Protein AF-A0A821IN75-F1 (afdb_monomer_lite)

pLDDT: mean 73.08, std 19.46, range [35.34, 95.31]

Radius of gyration: 62.66 Å; chains: 1; bounding box: 156×80×165 Å

Foldseek 3Di:
DDPVVVVVLCVVLPPVPPSDHDPVSVCVVVVPPPDDPPPVPPPPPPPDDDDDDDDDPPPPDDPPPDPDDDDDDPDPPPDADADPVRHGDDPDDDDDDDPDDPDDDDDDDDDDDDDDDDDDDDDDDDDDDDPDDDDDDDDDDDDDDDDDDDDDDDDDDDDDDDDDDDDDDDDDDDDDDDD

Sequence (179 aa):
MSFGAARATFNQYDVNRDGYIDRGEFNQWSGGATGAIDYQSSAYNSSGYGVDAGLIDSGLSSYESSAGYGAGGSYAAQTYPTDAQGLYLDPNPLIIRRQIALGAQPYKQNVTVRYLQPPPVPPPGPLIIKEVRPPQPPAPPPLIIRQQAPPLPTPSPLVLRQRPPNPPPAITAQNFIRR

Structure (mmCIF, N/CA/C/O backbone):
data_AF-A0A821IN75-F1
#
_entry.id   AF-A0A821IN75-F1
#
loop_
_atom_site.group_PDB
_atom_site.id
_atom_site.type_symbol
_atom_site.label_atom_id
_atom_site.label_alt_id
_atom_site.label_comp_id
_atom_site.label_asym_id
_atom_site.label_entity_id
_atom_site.label_seq_id
_atom_site.pdbx_PDB_ins_code
_atom_site.Cartn_x
_atom_site.Cartn_y
_atom_site.Cartn_z
_atom_site.occupancy
_atom_site.B_iso_or_equiv
_atom_site.auth_seq_id
_atom_site.auth_comp_id
_atom_site.auth_asym_id
_atom_site.auth_atom_id
_atom_site.pdbx_PDB_model_num
ATOM 1 N N . MET A 1 1 ? 20.604 20.477 -19.275 1.00 53.88 1 MET A N 1
ATOM 2 C CA . MET A 1 1 ? 19.263 20.047 -19.726 1.00 53.88 1 MET A CA 1
ATOM 3 C C . MET A 1 1 ? 18.241 20.810 -18.901 1.00 53.88 1 MET A C 1
ATOM 5 O O . MET A 1 1 ? 18.296 20.730 -17.682 1.00 53.88 1 MET A O 1
ATOM 9 N N . SER A 1 2 ? 17.412 21.646 -19.529 1.00 54.09 2 SER A N 1
ATOM 10 C CA . SER A 1 2 ? 16.399 22.437 -18.816 1.00 54.09 2 SER A CA 1
ATOM 11 C C . SER A 1 2 ? 15.238 21.531 -18.406 1.00 54.09 2 SER A C 1
ATOM 13 O O . SER A 1 2 ? 14.674 20.844 -19.257 1.00 54.09 2 SER A O 1
ATOM 15 N N . PHE A 1 3 ? 14.852 21.551 -17.128 1.00 64.44 3 PHE A N 1
ATOM 16 C CA . PHE A 1 3 ? 13.692 20.812 -16.609 1.00 64.44 3 PHE A CA 1
ATOM 17 C C . PHE A 1 3 ? 12.377 21.165 -17.331 1.00 64.44 3 PHE A C 1
ATOM 19 O O . PHE A 1 3 ? 11.440 20.370 -17.333 1.00 64.44 3 PHE A O 1
ATOM 26 N N . GLY A 1 4 ? 12.315 22.322 -18.000 1.00 72.88 4 GLY A N 1
ATOM 27 C CA . GLY A 1 4 ? 11.168 22.711 -18.820 1.00 72.88 4 GLY A CA 1
ATOM 28 C C . GLY A 1 4 ? 10.962 21.823 -20.051 1.00 72.88 4 GLY A C 1
ATOM 29 O O . GLY A 1 4 ? 9.822 21.550 -20.409 1.00 72.88 4 GLY A O 1
ATOM 30 N N . ALA A 1 5 ? 12.041 21.315 -20.660 1.00 73.12 5 ALA A N 1
ATOM 31 C CA . ALA A 1 5 ? 11.954 20.489 -21.867 1.00 73.12 5 ALA A CA 1
ATOM 32 C C . ALA A 1 5 ? 11.357 19.105 -21.573 1.00 73.12 5 ALA A C 1
ATOM 34 O O . ALA A 1 5 ? 10.490 18.635 -22.306 1.00 73.12 5 ALA A O 1
ATOM 35 N N . ALA A 1 6 ? 11.762 18.484 -20.461 1.00 73.88 6 ALA A N 1
ATOM 36 C CA . ALA A 1 6 ? 11.211 17.201 -20.030 1.00 73.88 6 ALA A CA 1
ATOM 37 C C . ALA A 1 6 ? 9.720 17.320 -19.684 1.00 73.88 6 ALA A C 1
ATOM 39 O O . ALA A 1 6 ? 8.926 16.482 -20.094 1.00 73.88 6 ALA A O 1
ATOM 40 N N . ARG A 1 7 ? 9.324 18.403 -19.003 1.00 82.31 7 ARG A N 1
ATOM 41 C CA . ARG A 1 7 ? 7.922 18.652 -18.645 1.00 82.31 7 ARG A CA 1
ATOM 42 C C . ARG A 1 7 ? 7.042 18.940 -19.863 1.00 82.31 7 ARG A C 1
ATOM 44 O O . ARG A 1 7 ? 5.918 18.461 -19.921 1.00 82.31 7 ARG A O 1
ATOM 51 N N . ALA A 1 8 ? 7.549 19.700 -20.833 1.00 81.69 8 ALA A N 1
ATOM 52 C CA . ALA A 1 8 ? 6.835 19.960 -22.082 1.00 81.69 8 ALA A CA 1
ATOM 53 C C . ALA A 1 8 ? 6.645 18.677 -22.903 1.00 81.69 8 ALA A C 1
ATOM 55 O O . ALA A 1 8 ? 5.557 18.440 -23.412 1.00 81.69 8 ALA A O 1
ATOM 56 N N . THR A 1 9 ? 7.682 17.836 -22.963 1.00 81.44 9 THR A N 1
ATOM 57 C CA . THR A 1 9 ? 7.626 16.538 -23.649 1.00 81.44 9 THR A CA 1
ATOM 58 C C . THR A 1 9 ? 6.641 15.606 -22.947 1.00 81.44 9 THR A C 1
ATOM 60 O O . THR A 1 9 ? 5.788 15.027 -23.596 1.00 81.44 9 THR A O 1
ATOM 63 N N . PHE A 1 10 ? 6.688 15.515 -21.617 1.00 86.50 10 PHE A N 1
ATOM 64 C CA . PHE A 1 10 ? 5.755 14.697 -20.843 1.00 86.50 10 PHE A CA 1
ATOM 65 C C . PHE A 1 10 ? 4.294 15.095 -21.098 1.00 86.50 10 PHE A C 1
ATOM 67 O O . PHE A 1 10 ? 3.493 14.264 -21.500 1.00 86.50 10 PHE A O 1
ATOM 74 N N . ASN A 1 11 ? 3.974 16.389 -20.990 1.00 87.75 11 ASN A N 1
ATOM 75 C CA . ASN A 1 11 ? 2.621 16.906 -21.225 1.00 87.75 11 ASN A CA 1
ATOM 76 C C . ASN A 1 11 ? 2.118 16.722 -22.669 1.00 87.75 11 ASN A C 1
ATOM 78 O O . ASN A 1 11 ? 0.929 16.893 -22.922 1.00 87.75 11 ASN A O 1
ATOM 82 N N . GLN A 1 12 ? 3.018 16.481 -23.625 1.00 87.12 12 GLN A N 1
ATOM 83 C CA . GLN A 1 12 ? 2.657 16.211 -25.014 1.00 87.12 12 GLN A CA 1
ATOM 84 C C . GLN A 1 12 ? 2.154 14.774 -25.201 1.00 87.12 12 GLN A C 1
ATOM 86 O O . GLN A 1 12 ? 1.315 14.550 -26.069 1.00 87.12 12 GLN A O 1
ATOM 91 N N . TYR A 1 13 ? 2.671 13.827 -24.411 1.00 88.19 13 TYR A N 1
ATOM 92 C CA . TYR A 1 13 ? 2.373 12.397 -24.541 1.00 88.19 13 TYR A CA 1
ATOM 93 C C . TYR A 1 13 ? 1.459 11.854 -23.435 1.00 88.19 13 TYR A C 1
ATOM 95 O O . TYR A 1 13 ? 0.832 10.829 -23.658 1.00 88.19 13 TYR A O 1
ATOM 103 N N . ASP A 1 14 ? 1.344 12.543 -22.297 1.00 91.44 14 ASP A N 1
ATOM 104 C CA . ASP A 1 14 ? 0.319 12.307 -21.271 1.00 91.44 14 ASP A CA 1
ATOM 105 C C . ASP A 1 14 ? -1.010 12.915 -21.756 1.00 91.44 14 ASP A C 1
ATOM 107 O O . ASP A 1 14 ? -1.349 14.078 -21.487 1.00 91.44 14 ASP A O 1
ATOM 111 N N . VAL A 1 15 ? -1.718 12.154 -22.592 1.00 88.94 15 VAL A N 1
ATOM 112 C CA . VAL A 1 15 ? -2.931 12.607 -23.286 1.00 88.94 15 VAL A CA 1
ATOM 113 C C . VAL A 1 15 ? -4.077 12.748 -22.291 1.00 88.94 15 VAL A C 1
ATOM 115 O O . VAL A 1 15 ? -4.904 13.659 -22.418 1.00 88.94 15 VAL A O 1
ATOM 118 N N . ASN A 1 16 ? -4.127 11.858 -21.301 1.00 91.44 16 ASN A N 1
ATOM 119 C CA . ASN A 1 16 ? -5.193 11.819 -20.305 1.00 91.44 16 ASN A CA 1
ATOM 120 C C . ASN A 1 16 ? -4.929 12.747 -19.091 1.00 91.44 16 ASN A C 1
ATOM 122 O O . ASN A 1 16 ? -5.862 13.035 -18.334 1.00 91.44 16 ASN A O 1
ATOM 126 N N . ARG A 1 17 ? -3.711 13.294 -18.969 1.00 90.94 17 ARG A N 1
ATOM 127 C CA . ARG A 1 17 ? -3.233 14.194 -17.904 1.00 90.94 17 ARG A CA 1
ATOM 128 C C . ARG A 1 17 ? -3.307 13.589 -16.511 1.00 90.94 17 ARG A C 1
ATOM 130 O O . ARG A 1 17 ? -3.584 14.305 -15.539 1.00 90.94 17 ARG A O 1
ATOM 137 N N . ASP A 1 18 ? -3.079 12.290 -16.405 1.00 93.38 18 ASP A N 1
ATOM 138 C CA . ASP A 1 18 ? -3.092 11.583 -15.127 1.00 93.38 18 ASP A CA 1
ATOM 139 C C . ASP A 1 18 ? -1.744 11.657 -14.387 1.00 93.38 18 ASP A C 1
ATOM 141 O O . ASP A 1 18 ? -1.656 11.280 -13.212 1.00 93.38 18 ASP A O 1
ATOM 145 N N . GLY A 1 19 ? -0.716 12.228 -15.026 1.00 91.50 19 GLY A N 1
ATOM 146 C CA . GLY A 1 19 ? 0.620 12.359 -14.457 1.00 91.50 19 GLY A CA 1
ATOM 147 C C . GLY A 1 19 ? 1.479 11.104 -14.613 1.00 91.50 19 GLY A C 1
ATOM 148 O O . GLY A 1 19 ? 2.567 11.047 -14.029 1.00 91.50 19 GLY A O 1
ATOM 149 N N . TYR A 1 20 ? 1.035 10.134 -15.410 1.00 91.00 20 TYR A N 1
ATOM 150 C CA . TYR A 1 20 ? 1.762 8.937 -15.817 1.00 91.00 20 TYR A CA 1
ATOM 151 C C . TYR A 1 20 ? 1.771 8.822 -17.352 1.00 91.00 20 TYR A C 1
ATOM 153 O O . TYR A 1 20 ? 1.129 9.586 -18.053 1.00 91.00 20 TYR A O 1
ATOM 161 N N . ILE A 1 21 ? 2.599 7.918 -17.881 1.00 88.25 21 ILE A N 1
ATOM 162 C CA . ILE A 1 21 ? 2.593 7.551 -19.303 1.00 88.25 21 ILE A CA 1
ATOM 163 C C . ILE A 1 21 ? 2.249 6.071 -19.356 1.00 88.25 21 ILE A C 1
ATOM 165 O O . ILE A 1 21 ? 3.022 5.238 -18.862 1.00 88.25 21 ILE A O 1
ATOM 169 N N . ASP A 1 22 ? 1.092 5.740 -19.915 1.00 87.06 22 ASP A N 1
ATOM 170 C CA . ASP A 1 22 ? 0.664 4.354 -20.061 1.00 87.06 22 ASP A CA 1
ATOM 171 C C . ASP A 1 22 ? 1.315 3.659 -21.276 1.00 87.06 22 ASP A C 1
ATOM 173 O O . ASP A 1 22 ? 2.127 4.224 -22.009 1.00 87.06 22 ASP A O 1
ATOM 177 N N . ARG A 1 23 ? 1.004 2.374 -21.493 1.00 82.00 23 ARG A N 1
ATOM 178 C CA . ARG A 1 23 ? 1.586 1.597 -22.603 1.00 82.00 23 ARG A CA 1
ATOM 179 C C . ARG A 1 23 ? 1.175 2.136 -23.979 1.00 82.00 23 ARG A C 1
ATOM 181 O O . ARG A 1 23 ? 1.966 2.057 -24.916 1.00 82.00 23 ARG A O 1
ATOM 188 N N . GLY A 1 24 ? -0.053 2.625 -24.118 1.00 81.69 24 GLY A N 1
ATOM 189 C CA . GLY A 1 24 ? -0.549 3.203 -25.365 1.00 81.69 24 GLY A CA 1
ATOM 190 C C . GLY A 1 24 ? 0.141 4.529 -25.670 1.00 81.69 24 GLY A C 1
ATOM 191 O O . GLY A 1 24 ? 0.613 4.735 -26.788 1.00 81.69 24 GLY A O 1
ATOM 192 N N . GLU A 1 25 ? 0.283 5.376 -24.657 1.00 87.62 25 GLU A N 1
ATOM 193 C CA . GLU A 1 25 ? 0.997 6.652 -24.730 1.00 87.62 25 GLU A CA 1
ATOM 194 C C . GLU A 1 25 ? 2.501 6.451 -24.979 1.00 87.62 25 GLU A C 1
ATOM 196 O O . GLU A 1 25 ? 3.097 7.125 -25.821 1.00 87.62 25 GLU A O 1
ATOM 201 N N . PHE A 1 26 ? 3.118 5.446 -24.349 1.00 84.00 26 PHE A N 1
ATOM 202 C CA . PHE A 1 26 ? 4.516 5.074 -24.592 1.00 84.00 26 PHE A CA 1
ATOM 203 C C . PHE A 1 26 ? 4.759 4.611 -26.035 1.00 84.00 26 PHE A C 1
ATOM 205 O O . PHE A 1 26 ? 5.790 4.933 -26.628 1.00 84.00 26 PHE A O 1
ATOM 212 N N . ASN A 1 27 ? 3.818 3.876 -26.631 1.00 79.31 27 ASN A N 1
ATOM 213 C CA . ASN A 1 27 ? 3.914 3.463 -28.034 1.00 79.31 27 ASN A CA 1
ATOM 214 C C . ASN A 1 27 ? 3.835 4.666 -28.988 1.00 79.31 27 ASN A C 1
ATOM 216 O O . ASN A 1 27 ? 4.522 4.687 -30.006 1.00 79.31 27 ASN A O 1
ATOM 220 N N . GLN A 1 28 ? 3.051 5.692 -28.646 1.00 78.69 28 GLN A N 1
ATOM 221 C CA . GLN A 1 28 ? 3.021 6.949 -29.404 1.00 78.69 28 GLN A CA 1
ATOM 222 C C . GLN A 1 28 ? 4.324 7.742 -29.246 1.00 78.69 28 GLN A C 1
ATOM 224 O O . GLN A 1 28 ? 4.840 8.280 -30.225 1.00 78.69 28 GLN A O 1
ATOM 229 N N . TRP A 1 29 ? 4.894 7.767 -28.038 1.00 76.81 29 TRP A N 1
ATOM 230 C CA . TRP A 1 29 ? 6.184 8.404 -27.774 1.00 76.81 29 TRP A CA 1
ATOM 231 C C . TRP A 1 29 ? 7.340 7.721 -28.521 1.00 76.81 29 TRP A C 1
ATOM 233 O O . TRP A 1 29 ? 8.153 8.387 -29.162 1.00 76.81 29 TRP A O 1
ATOM 243 N N . SER A 1 30 ? 7.391 6.388 -28.488 1.00 70.44 30 SER A N 1
ATOM 244 C CA . SER A 1 30 ? 8.431 5.589 -29.152 1.00 70.44 30 SER A CA 1
ATOM 245 C C . SER A 1 30 ? 8.258 5.511 -30.673 1.00 70.44 30 SER A C 1
ATOM 247 O O . SER A 1 30 ? 9.254 5.481 -31.391 1.00 70.44 30 SER A O 1
ATOM 249 N N . GLY A 1 31 ? 7.024 5.567 -31.184 1.00 62.03 31 GLY A N 1
ATOM 250 C CA . GLY A 1 31 ? 6.735 5.601 -32.622 1.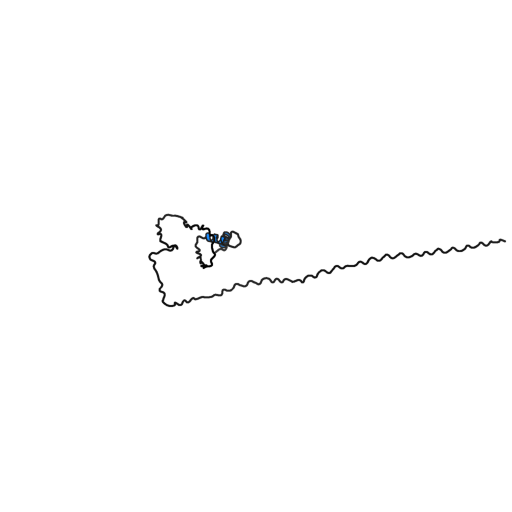00 62.03 31 GLY A CA 1
ATOM 251 C C . GLY A 1 31 ? 7.097 6.922 -33.317 1.00 62.03 31 GLY A C 1
ATOM 252 O O . GLY A 1 31 ? 7.280 6.940 -34.531 1.00 62.03 31 GLY A O 1
ATOM 253 N N . GLY A 1 32 ? 7.238 8.021 -32.564 1.00 51.81 32 GLY A N 1
ATOM 254 C CA . GLY A 1 32 ? 7.687 9.325 -33.074 1.00 51.81 32 GLY A CA 1
ATOM 255 C C . GLY A 1 32 ? 9.210 9.503 -33.124 1.00 51.81 32 GLY A C 1
ATOM 256 O O . GLY A 1 32 ? 9.701 10.469 -33.708 1.00 51.81 32 GLY A O 1
ATOM 257 N N . ALA A 1 33 ? 9.973 8.580 -32.533 1.00 49.72 33 ALA A N 1
ATOM 258 C CA . ALA A 1 33 ? 11.427 8.598 -32.546 1.00 49.72 33 ALA A CA 1
ATOM 259 C C . ALA A 1 33 ? 11.953 7.714 -33.687 1.00 49.72 33 ALA A C 1
ATOM 261 O O . ALA A 1 33 ? 12.356 6.571 -33.481 1.00 49.72 33 ALA A O 1
ATOM 262 N N . THR A 1 34 ? 12.012 8.255 -34.908 1.00 47.97 34 THR A N 1
ATOM 263 C CA . THR A 1 34 ? 12.853 7.722 -36.000 1.00 47.97 34 THR A CA 1
ATOM 264 C C . THR A 1 34 ? 14.333 7.932 -35.664 1.00 47.97 34 THR A C 1
ATOM 266 O O . THR A 1 34 ? 15.043 8.722 -36.284 1.00 47.97 34 THR A O 1
ATOM 269 N N . GLY A 1 35 ? 14.776 7.270 -34.606 1.00 43.75 35 GLY A N 1
ATOM 270 C CA . GLY A 1 35 ? 16.088 7.387 -34.001 1.00 43.75 35 GLY A CA 1
ATOM 271 C C . GLY A 1 35 ? 16.303 6.185 -33.102 1.00 43.75 35 GLY A C 1
ATOM 272 O O . GLY A 1 35 ? 16.253 6.318 -31.887 1.00 43.75 35 GLY A O 1
ATOM 273 N N . ALA A 1 36 ? 16.454 5.024 -33.744 1.00 48.00 36 ALA A N 1
ATOM 274 C CA . ALA A 1 36 ? 17.105 3.817 -33.249 1.00 48.00 36 ALA A CA 1
ATOM 275 C C . ALA A 1 36 ? 17.238 3.722 -31.718 1.00 48.00 36 ALA A C 1
ATOM 277 O O . ALA A 1 36 ? 18.271 4.064 -31.144 1.00 48.00 36 ALA A O 1
ATOM 278 N N . ILE A 1 37 ? 16.216 3.177 -31.064 1.00 43.09 37 ILE A N 1
ATOM 279 C CA . ILE A 1 37 ? 16.459 2.384 -29.864 1.00 43.09 37 ILE A CA 1
ATOM 280 C C . ILE A 1 37 ? 16.107 0.955 -30.248 1.00 43.09 37 ILE A C 1
ATOM 282 O O . ILE A 1 37 ? 14.959 0.528 -30.139 1.00 43.09 37 ILE A O 1
ATOM 286 N N . ASP A 1 38 ? 17.124 0.244 -30.741 1.00 43.78 38 ASP A N 1
ATOM 287 C CA . ASP A 1 38 ? 17.177 -1.214 -30.749 1.00 43.78 38 ASP A CA 1
ATOM 288 C C . ASP A 1 38 ? 17.025 -1.689 -29.299 1.00 43.78 38 ASP A C 1
ATOM 290 O O . ASP A 1 38 ? 17.995 -1.976 -28.593 1.00 43.78 38 ASP A O 1
ATOM 294 N N . TYR A 1 39 ? 15.787 -1.771 -28.817 1.00 41.81 39 TYR A N 1
ATOM 295 C CA . TYR A 1 39 ? 15.482 -2.715 -27.763 1.00 41.81 39 TYR A CA 1
ATOM 296 C C . TYR A 1 39 ? 15.675 -4.086 -28.394 1.00 41.81 39 TYR A C 1
ATOM 298 O O . TYR A 1 39 ? 14.768 -4.621 -29.026 1.00 41.81 39 TYR A O 1
ATOM 306 N N . GLN A 1 40 ? 16.883 -4.640 -28.239 1.00 39.69 40 GLN A N 1
ATOM 307 C CA . GLN A 1 40 ? 17.105 -6.074 -28.329 1.00 39.69 40 GLN A CA 1
ATOM 308 C C . GLN A 1 40 ? 15.995 -6.737 -27.517 1.00 39.69 40 GLN A C 1
ATOM 310 O O . GLN A 1 40 ? 16.024 -6.752 -26.284 1.00 39.69 40 GLN A O 1
ATOM 315 N N . SER A 1 41 ? 14.989 -7.255 -28.214 1.00 44.09 41 SER A N 1
ATOM 316 C CA . SER A 1 41 ? 14.010 -8.144 -27.633 1.00 44.09 41 SER A CA 1
ATOM 317 C C . SER A 1 41 ? 14.797 -9.356 -27.152 1.00 44.09 41 SER A C 1
ATOM 319 O O . SER A 1 41 ? 15.134 -10.244 -27.935 1.00 44.09 41 SER A O 1
ATOM 321 N N . SER A 1 42 ? 15.135 -9.387 -25.864 1.00 42.81 42 SER A N 1
ATOM 322 C CA . SER A 1 42 ? 15.428 -10.643 -25.189 1.00 42.81 42 SER A CA 1
ATOM 323 C C . SER A 1 42 ? 14.128 -11.428 -25.216 1.00 42.81 42 SER A C 1
ATOM 325 O O . SER A 1 42 ? 13.286 -11.299 -24.328 1.00 42.81 42 SER A O 1
ATOM 327 N N . ALA A 1 43 ? 13.938 -12.177 -26.301 1.00 43.59 43 ALA A N 1
ATOM 328 C CA . ALA A 1 43 ? 12.941 -13.215 -26.401 1.00 43.59 43 ALA A CA 1
ATOM 329 C C . ALA A 1 43 ? 13.229 -14.191 -25.260 1.00 43.59 43 ALA A C 1
ATOM 331 O O . ALA A 1 43 ? 14.104 -15.053 -25.354 1.00 43.59 43 ALA A O 1
ATOM 332 N N . TYR A 1 44 ? 12.526 -14.015 -24.142 1.00 35.34 44 TYR A N 1
ATOM 333 C CA . TYR A 1 44 ? 12.369 -15.086 -23.182 1.00 35.34 44 TYR A CA 1
ATOM 334 C C . TYR A 1 44 ? 11.684 -16.211 -23.945 1.00 35.34 44 TYR A C 1
ATOM 336 O O . TYR A 1 44 ? 10.502 -16.139 -24.274 1.00 35.34 44 TYR A O 1
ATOM 344 N N . ASN A 1 45 ? 12.484 -17.220 -24.277 1.00 41.69 45 ASN A N 1
ATOM 345 C CA . ASN A 1 45 ? 12.041 -18.527 -24.709 1.00 41.69 45 ASN A CA 1
ATOM 346 C C . ASN A 1 45 ? 11.142 -19.089 -23.598 1.00 41.69 45 ASN A C 1
ATOM 348 O O . ASN A 1 45 ? 11.604 -19.743 -22.664 1.00 41.69 45 ASN A O 1
ATOM 352 N N . SER A 1 46 ? 9.853 -18.756 -23.669 1.00 41.91 46 SER A N 1
ATOM 353 C CA . SER A 1 46 ? 8.790 -19.418 -22.928 1.00 41.91 46 SER A CA 1
ATOM 354 C C . SER A 1 46 ? 8.608 -20.790 -23.566 1.00 41.91 46 SER A C 1
ATOM 356 O O . SER A 1 46 ? 7.743 -21.028 -24.404 1.00 41.91 46 SER A O 1
ATOM 358 N N . SER A 1 47 ? 9.524 -21.689 -23.218 1.00 42.75 47 SER A N 1
ATOM 359 C CA . SER A 1 47 ? 9.395 -23.103 -23.512 1.00 42.75 47 SER A CA 1
ATOM 360 C C . SER A 1 47 ? 8.198 -23.654 -22.740 1.00 42.75 47 SER A C 1
ATOM 362 O O . SER A 1 47 ? 8.247 -23.806 -21.524 1.00 42.75 47 SER A O 1
ATOM 364 N N . GLY A 1 48 ? 7.143 -23.965 -23.489 1.00 40.25 48 GLY A N 1
ATOM 365 C CA . GLY A 1 48 ? 6.313 -25.145 -23.278 1.00 40.25 48 GLY A CA 1
ATOM 366 C C . GLY A 1 48 ? 5.412 -25.150 -22.048 1.00 40.25 48 GLY A C 1
ATOM 367 O O . GLY A 1 48 ? 5.694 -25.848 -21.081 1.00 40.25 48 GLY A O 1
ATOM 368 N N . TYR A 1 49 ? 4.244 -24.520 -22.163 1.00 36.81 49 TYR A N 1
ATOM 369 C CA . TYR A 1 49 ? 3.013 -25.106 -21.632 1.00 36.81 49 TYR A CA 1
ATOM 370 C C . TYR A 1 49 ? 1.899 -24.869 -22.653 1.00 36.81 49 TYR A C 1
ATOM 372 O O . TYR A 1 49 ? 1.531 -23.731 -22.934 1.00 36.81 49 TYR A O 1
ATOM 380 N N . GLY A 1 50 ? 1.460 -25.954 -23.292 1.00 47.75 50 GLY A N 1
ATOM 381 C CA . GLY A 1 50 ? 0.482 -25.923 -24.371 1.00 47.75 50 GLY A CA 1
ATOM 382 C C . GLY A 1 50 ? -0.863 -25.388 -23.896 1.00 47.75 50 GLY A C 1
ATOM 383 O O . GLY A 1 50 ? -1.446 -25.913 -22.949 1.00 47.75 50 GLY A O 1
ATOM 384 N N . VAL A 1 51 ? -1.358 -24.371 -24.594 1.00 39.03 51 VAL A N 1
ATOM 385 C CA . VAL A 1 51 ? -2.789 -24.098 -24.682 1.00 39.03 51 VAL A CA 1
ATOM 386 C C . VAL A 1 51 ? -3.208 -24.322 -26.127 1.00 39.03 51 VAL A C 1
ATOM 388 O O . VAL A 1 51 ? -2.680 -23.720 -27.060 1.00 39.03 51 VAL A O 1
ATOM 391 N N . ASP A 1 52 ? -4.100 -25.292 -26.263 1.00 37.84 52 ASP A N 1
ATOM 392 C CA . ASP A 1 52 ? -4.756 -25.723 -27.483 1.00 37.84 52 ASP A CA 1
ATOM 393 C C . ASP A 1 52 ? -5.592 -24.593 -28.105 1.00 37.84 52 ASP A C 1
ATOM 395 O O . ASP A 1 52 ? -6.292 -23.861 -27.409 1.00 37.84 52 ASP A O 1
ATOM 399 N N . ALA A 1 53 ? -5.500 -24.521 -29.432 1.00 40.38 53 ALA A N 1
ATOM 400 C CA . ALA A 1 53 ? -6.510 -24.120 -30.409 1.00 40.38 53 ALA A CA 1
ATOM 401 C C . ALA A 1 53 ? -7.495 -22.971 -30.090 1.00 40.38 53 ALA A C 1
ATOM 403 O O . ALA A 1 53 ? -8.459 -23.131 -29.345 1.00 40.38 53 ALA A O 1
ATOM 404 N N . GLY A 1 54 ? -7.404 -21.891 -30.878 1.00 37.47 54 GLY A N 1
ATOM 405 C CA . GLY A 1 54 ? -8.598 -21.117 -31.230 1.00 37.47 54 GLY A CA 1
ATOM 406 C C . GLY A 1 54 ? -8.346 -19.701 -31.740 1.00 37.47 54 GLY A C 1
ATOM 407 O O . GLY A 1 54 ? -8.257 -18.783 -30.941 1.00 37.47 54 GLY A O 1
ATOM 408 N N . LEU A 1 55 ? -8.347 -19.539 -33.069 1.00 42.91 55 LEU A N 1
ATOM 409 C CA . LEU A 1 55 ? -8.578 -18.282 -33.803 1.00 42.91 55 LEU A CA 1
ATOM 410 C C . LEU A 1 55 ? -7.623 -17.105 -33.506 1.00 42.91 55 LEU A C 1
ATOM 412 O O . LEU A 1 55 ? -7.881 -16.267 -32.647 1.00 42.91 55 LEU A O 1
ATOM 416 N N . ILE A 1 56 ? -6.592 -16.948 -34.342 1.00 43.31 56 ILE A N 1
ATOM 417 C CA . ILE A 1 56 ? -6.025 -15.623 -34.623 1.00 43.31 56 ILE A CA 1
ATOM 418 C C . ILE A 1 56 ? -6.164 -15.398 -36.125 1.00 43.31 56 ILE A C 1
ATOM 420 O O . ILE A 1 56 ? -5.522 -16.063 -36.936 1.00 43.31 56 ILE A O 1
ATOM 424 N N . ASP A 1 57 ? -7.093 -14.505 -36.446 1.00 39.09 57 ASP A N 1
ATOM 425 C CA . ASP A 1 57 ? -7.360 -13.920 -37.750 1.00 39.09 57 ASP A CA 1
ATOM 426 C C . ASP A 1 57 ? -6.052 -13.435 -38.392 1.00 39.09 57 ASP A C 1
ATOM 428 O O . ASP A 1 57 ? -5.363 -12.542 -37.892 1.00 39.09 57 ASP A O 1
ATOM 432 N N . SER A 1 58 ? -5.671 -14.100 -39.480 1.00 44.25 58 SER A N 1
ATOM 433 C CA . SER A 1 58 ? -4.481 -13.821 -40.271 1.00 44.25 58 SER A CA 1
ATOM 434 C C . SER A 1 58 ? -4.708 -12.584 -41.139 1.00 44.25 58 SER A C 1
ATOM 436 O O . SER A 1 58 ? -4.867 -12.679 -42.354 1.00 44.25 58 SER A O 1
ATOM 438 N N . GLY A 1 59 ? -4.700 -11.419 -40.500 1.00 39.72 59 GLY A N 1
ATOM 439 C CA . GLY A 1 59 ? -4.549 -10.109 -41.129 1.00 39.72 59 GLY A CA 1
ATOM 440 C C . GLY A 1 59 ? -3.157 -9.533 -40.877 1.00 39.72 59 GLY A C 1
ATOM 441 O O . GLY A 1 59 ? -3.033 -8.356 -40.549 1.00 39.72 59 GLY A O 1
ATOM 442 N N . LEU A 1 60 ? -2.098 -10.353 -40.945 1.00 41.88 60 LEU A N 1
ATOM 443 C CA . LEU A 1 60 ? -0.728 -9.862 -40.797 1.00 41.88 60 LEU A CA 1
ATOM 444 C C . LEU A 1 60 ? -0.290 -9.219 -42.115 1.00 41.88 60 LEU A C 1
ATOM 446 O O . LEU A 1 60 ? 0.280 -9.863 -42.993 1.00 41.88 60 LEU A O 1
ATOM 450 N N . SER A 1 61 ? -0.630 -7.937 -42.231 1.00 40.12 61 SER A N 1
ATOM 451 C CA . SER A 1 61 ? -0.147 -7.013 -43.247 1.00 40.12 61 SER A CA 1
ATOM 452 C C . SER A 1 61 ? 1.372 -7.118 -43.346 1.00 40.12 61 SER A C 1
ATOM 454 O O . SER A 1 61 ? 2.106 -6.763 -42.424 1.00 40.12 61 SER A O 1
ATOM 456 N N . SER A 1 62 ? 1.818 -7.628 -44.487 1.00 40.50 62 SER A N 1
ATOM 457 C CA . SER A 1 62 ? 3.178 -7.536 -44.991 1.00 40.50 62 SER A CA 1
ATOM 458 C C . SER A 1 62 ? 3.720 -6.125 -44.772 1.00 40.50 62 SER A C 1
ATOM 460 O O . SER A 1 62 ? 3.119 -5.139 -45.199 1.00 40.50 62 SER A O 1
ATOM 462 N N . TYR A 1 63 ? 4.855 -6.039 -44.087 1.00 36.06 63 TYR A N 1
ATOM 463 C CA . TYR A 1 63 ? 5.649 -4.829 -43.986 1.00 36.06 63 TYR A CA 1
ATOM 464 C C . TYR A 1 63 ? 6.241 -4.537 -45.377 1.00 36.06 63 TYR A C 1
ATOM 466 O O . TYR A 1 63 ? 7.341 -4.950 -45.722 1.00 36.06 63 TYR A O 1
ATOM 474 N N . GLU A 1 64 ? 5.503 -3.836 -46.233 1.00 37.50 64 GLU A N 1
ATOM 475 C CA . GLU A 1 64 ? 6.135 -3.146 -47.354 1.00 37.50 64 GLU A CA 1
ATOM 476 C C . GLU A 1 64 ? 6.882 -1.936 -46.789 1.00 37.50 64 GLU A C 1
ATOM 478 O O . GLU A 1 64 ? 6.326 -0.853 -46.612 1.00 37.50 64 GLU A O 1
ATOM 483 N N . SER A 1 65 ? 8.166 -2.109 -46.468 1.00 45.75 65 SER A N 1
ATOM 484 C CA . SER A 1 65 ? 9.056 -0.964 -46.298 1.00 45.75 65 SER A CA 1
ATOM 485 C C . SER A 1 65 ? 9.537 -0.512 -47.676 1.00 45.75 65 SER A C 1
ATOM 487 O O . SER A 1 65 ? 10.608 -0.898 -48.141 1.00 45.75 65 SER A O 1
ATOM 489 N N . SER A 1 66 ? 8.756 0.332 -48.340 1.00 45.19 66 SER A N 1
ATOM 490 C CA . SER A 1 66 ? 9.267 1.157 -49.434 1.00 45.19 66 SER A CA 1
ATOM 491 C C . SER A 1 66 ? 8.903 2.615 -49.185 1.00 45.19 66 SER A C 1
ATOM 493 O O . SER A 1 66 ? 8.006 3.180 -49.807 1.00 45.19 66 SER A O 1
ATOM 495 N N . ALA A 1 67 ? 9.630 3.241 -48.257 1.00 43.06 67 ALA A N 1
ATOM 496 C CA . ALA A 1 67 ? 9.727 4.693 -48.190 1.00 43.06 67 ALA A CA 1
ATOM 497 C C . ALA A 1 67 ? 10.578 5.168 -49.378 1.00 43.06 67 ALA A C 1
ATOM 499 O O . ALA A 1 67 ? 11.795 5.323 -49.288 1.00 43.06 67 ALA A O 1
ATOM 500 N N . GLY A 1 68 ? 9.924 5.332 -50.526 1.00 45.81 68 GLY A N 1
ATOM 501 C CA . GLY A 1 68 ? 10.492 5.987 -51.691 1.00 45.81 68 GLY A CA 1
ATOM 502 C C . GLY A 1 68 ? 10.543 7.496 -51.478 1.00 45.81 68 GLY A C 1
ATOM 503 O O . GLY A 1 68 ? 9.525 8.171 -51.585 1.00 45.81 68 GLY A O 1
ATOM 504 N N . TYR A 1 69 ? 11.742 8.024 -51.246 1.00 38.19 69 TYR A N 1
ATOM 505 C CA . TYR A 1 69 ? 12.084 9.414 -51.542 1.00 38.19 69 TYR A CA 1
ATOM 506 C C . TYR A 1 69 ? 13.313 9.398 -52.450 1.00 38.19 69 TYR A C 1
ATOM 508 O O . TYR A 1 69 ? 14.389 8.950 -52.064 1.00 38.19 69 TYR A O 1
ATOM 516 N N . GLY A 1 70 ? 13.106 9.786 -53.709 1.00 45.03 70 GLY A N 1
ATOM 517 C CA . GLY A 1 70 ? 14.099 9.673 -54.770 1.00 45.03 70 GLY A CA 1
ATOM 518 C C . GLY A 1 70 ? 15.127 10.801 -54.800 1.00 45.03 70 GLY A C 1
ATOM 519 O O . GLY A 1 70 ? 14.881 11.886 -54.288 1.00 45.03 70 GLY A O 1
ATOM 520 N N . ALA A 1 71 ? 16.241 10.542 -55.488 1.00 39.25 71 ALA A N 1
ATOM 521 C CA . ALA A 1 71 ? 16.939 11.494 -56.355 1.00 39.25 71 ALA A CA 1
ATOM 522 C C . ALA A 1 71 ? 18.097 10.792 -57.092 1.00 39.25 71 ALA A C 1
ATOM 524 O O . ALA A 1 71 ? 19.023 10.289 -56.469 1.00 39.25 71 ALA A O 1
ATOM 525 N N . GLY A 1 72 ? 18.017 10.782 -58.426 1.00 46.19 72 GLY A N 1
ATOM 526 C CA . GLY A 1 72 ? 19.131 10.802 -59.385 1.00 46.19 72 GLY A CA 1
ATOM 527 C C . GLY A 1 72 ? 20.422 10.050 -59.049 1.00 46.19 72 GLY A C 1
ATOM 528 O O . GLY A 1 72 ? 21.387 10.648 -58.587 1.00 46.19 72 GLY A O 1
ATOM 529 N N . GLY A 1 73 ? 20.482 8.779 -59.440 1.00 44.94 73 GLY A N 1
ATOM 530 C CA . GLY A 1 73 ? 21.726 8.024 -59.531 1.00 44.94 73 GLY A CA 1
ATOM 531 C C . GLY A 1 73 ? 21.445 6.552 -59.785 1.00 44.94 73 GLY A C 1
ATOM 532 O O . GLY A 1 73 ? 21.109 5.815 -58.866 1.00 44.94 73 GLY A O 1
ATOM 533 N N . SER A 1 74 ? 21.541 6.112 -61.041 1.00 49.78 74 SER A N 1
ATOM 534 C CA . SER A 1 74 ? 21.448 4.695 -61.409 1.00 49.78 74 SER A CA 1
ATOM 535 C C . SER A 1 74 ? 22.725 3.965 -60.991 1.00 49.78 74 SER A C 1
ATOM 537 O O . SER A 1 74 ? 23.542 3.585 -61.824 1.00 49.78 74 SER A O 1
ATOM 539 N N . TYR A 1 75 ? 22.924 3.789 -59.688 1.00 51.06 75 TYR A N 1
ATOM 540 C CA . TYR A 1 75 ? 23.859 2.799 -59.174 1.00 51.06 75 TYR A CA 1
ATOM 541 C C . TYR A 1 75 ? 23.105 1.474 -59.220 1.00 51.06 75 TYR A C 1
ATOM 543 O O . TYR A 1 75 ? 22.076 1.325 -58.561 1.00 51.06 75 TYR A O 1
ATOM 551 N N . ALA A 1 76 ? 23.561 0.534 -60.046 1.00 61.06 76 ALA A N 1
ATOM 552 C CA . ALA A 1 76 ? 23.045 -0.824 -60.003 1.00 61.06 76 ALA A CA 1
ATOM 553 C C . ALA A 1 76 ? 23.269 -1.351 -58.581 1.00 61.06 76 ALA A C 1
ATOM 555 O O . ALA A 1 76 ? 24.407 -1.608 -58.185 1.00 61.06 76 ALA A O 1
ATOM 556 N N . ALA A 1 77 ? 22.197 -1.436 -57.793 1.00 62.19 77 ALA A N 1
ATOM 557 C CA . ALA A 1 77 ? 22.253 -2.028 -56.472 1.00 62.19 77 ALA A CA 1
ATOM 558 C C . ALA A 1 77 ? 22.692 -3.484 -56.658 1.00 62.19 77 ALA A C 1
ATOM 560 O O . ALA A 1 77 ? 21.986 -4.283 -57.269 1.00 62.19 77 ALA A O 1
ATOM 561 N N . GLN A 1 78 ? 23.900 -3.806 -56.200 1.00 70.25 78 GLN A N 1
ATOM 562 C CA . GLN A 1 78 ? 24.373 -5.181 -56.128 1.00 70.25 78 GLN A CA 1
ATOM 563 C C . GLN A 1 78 ? 23.514 -5.884 -55.074 1.00 70.25 78 GLN A C 1
ATOM 565 O O . GLN A 1 78 ? 23.712 -5.708 -53.873 1.00 70.25 78 GLN A O 1
ATOM 570 N N . THR A 1 79 ? 22.493 -6.611 -55.524 1.00 75.69 79 THR A N 1
ATOM 571 C CA . THR A 1 79 ? 21.678 -7.459 -54.657 1.00 75.69 79 THR A CA 1
ATOM 572 C C . THR A 1 79 ? 22.444 -8.747 -54.413 1.00 75.69 79 THR A C 1
ATOM 574 O O . THR A 1 79 ? 22.658 -9.540 -55.329 1.00 75.69 79 THR A O 1
ATOM 577 N N . TYR A 1 80 ? 22.877 -8.943 -53.178 1.00 81.38 80 TYR A N 1
ATOM 578 C CA . TYR A 1 80 ? 23.521 -10.179 -52.769 1.00 81.38 80 TYR A CA 1
ATOM 579 C C . TYR A 1 80 ? 22.479 -11.195 -52.300 1.00 81.38 80 TYR A C 1
ATOM 581 O O . TYR A 1 80 ? 21.464 -10.797 -51.723 1.00 81.38 80 TYR A O 1
ATOM 589 N N . PRO A 1 81 ? 22.703 -12.497 -52.537 1.00 87.06 81 PRO A N 1
ATOM 590 C CA . PRO A 1 81 ? 21.809 -13.526 -52.037 1.00 87.06 81 PRO A CA 1
ATOM 591 C C . PRO A 1 81 ? 21.815 -13.526 -50.506 1.00 87.06 81 PRO A C 1
ATOM 593 O O . PRO A 1 81 ? 22.868 -13.451 -49.872 1.00 87.06 81 PRO A O 1
ATOM 596 N N . THR A 1 82 ? 20.627 -13.624 -49.921 1.00 90.25 82 THR A N 1
ATOM 597 C CA . THR A 1 82 ? 20.425 -13.785 -48.480 1.00 90.25 82 THR A CA 1
ATOM 598 C C . THR A 1 82 ? 19.736 -15.115 -48.186 1.00 90.25 82 THR A C 1
ATOM 600 O O . THR A 1 82 ? 19.022 -15.644 -49.040 1.00 90.25 82 THR A O 1
ATOM 603 N N . ASP A 1 83 ? 19.940 -15.668 -46.993 1.00 89.62 83 ASP A N 1
ATOM 604 C CA . ASP A 1 83 ? 19.201 -16.842 -46.519 1.00 89.62 83 ASP A CA 1
ATOM 605 C C . ASP A 1 83 ? 17.757 -16.495 -46.098 1.00 89.62 83 ASP A C 1
ATOM 607 O O . ASP A 1 83 ? 17.300 -15.355 -46.224 1.00 89.62 83 ASP A O 1
ATOM 611 N N . ALA A 1 84 ? 17.016 -17.491 -45.599 1.00 88.50 84 ALA A N 1
ATOM 612 C CA . ALA A 1 84 ? 15.637 -17.316 -45.132 1.00 88.50 84 ALA A CA 1
ATOM 613 C C . ALA A 1 84 ? 15.516 -16.365 -43.922 1.00 88.50 84 ALA A C 1
ATOM 615 O O . ALA A 1 84 ? 14.418 -15.921 -43.595 1.00 88.50 84 ALA A O 1
ATOM 616 N N . GLN A 1 85 ? 16.631 -16.059 -43.259 1.00 89.44 85 GLN A N 1
ATOM 617 C CA . GLN A 1 85 ? 16.746 -15.165 -42.115 1.00 89.44 85 GLN A CA 1
ATOM 618 C C . GLN A 1 85 ? 17.220 -13.761 -42.531 1.00 89.44 85 GLN A C 1
ATOM 620 O O . GLN A 1 85 ? 17.367 -12.890 -41.674 1.00 89.44 85 GLN A O 1
ATOM 625 N N . GLY A 1 86 ? 17.443 -13.523 -43.829 1.00 86.62 86 GLY A N 1
ATOM 626 C CA . GLY A 1 86 ? 17.918 -12.244 -44.356 1.00 86.62 86 GLY A CA 1
ATOM 627 C C . GLY A 1 86 ? 19.417 -12.004 -44.154 1.00 86.62 86 GLY A C 1
ATOM 628 O O . GLY A 1 86 ? 19.874 -10.872 -44.312 1.00 86.62 86 GLY A O 1
ATOM 629 N N . LEU A 1 87 ? 20.200 -13.031 -43.809 1.00 85.44 87 LEU A N 1
ATOM 630 C CA . LEU A 1 87 ? 21.651 -12.923 -43.648 1.00 85.44 87 LEU A CA 1
ATOM 631 C C . LEU A 1 87 ? 22.355 -13.127 -44.991 1.00 85.44 87 LEU A C 1
ATOM 633 O O . LEU A 1 87 ? 21.970 -13.978 -45.787 1.00 85.44 87 LEU A O 1
ATOM 637 N N . TYR A 1 88 ? 23.409 -12.348 -45.236 1.00 89.25 88 TYR A N 1
ATOM 638 C CA . TYR A 1 88 ? 24.225 -12.430 -46.449 1.00 89.25 88 TYR A CA 1
ATOM 639 C C . TYR A 1 88 ? 24.839 -13.827 -46.627 1.00 89.25 88 TYR A C 1
ATOM 641 O O . TYR A 1 88 ? 25.585 -14.301 -45.766 1.00 89.25 88 TYR A O 1
ATOM 649 N N . LEU A 1 89 ? 24.569 -14.460 -47.771 1.00 90.81 89 LEU A N 1
ATOM 650 C CA . LEU A 1 89 ? 25.179 -15.725 -48.164 1.00 90.81 89 LEU A CA 1
ATOM 651 C C . LEU A 1 89 ? 26.499 -15.449 -48.887 1.00 90.81 89 LEU A C 1
ATOM 653 O O . LEU A 1 89 ? 26.516 -15.179 -50.086 1.00 90.81 89 LEU A O 1
ATOM 657 N N . ASP A 1 90 ? 27.611 -15.537 -48.158 1.00 87.38 90 ASP A N 1
ATOM 658 C CA . ASP A 1 90 ? 28.946 -15.552 -48.760 1.00 87.38 90 ASP A CA 1
ATOM 659 C C . ASP A 1 90 ? 29.215 -16.936 -49.381 1.00 87.38 90 ASP A C 1
ATOM 661 O O . ASP A 1 90 ? 29.237 -17.923 -48.640 1.00 87.38 90 ASP A O 1
ATOM 665 N N . PRO A 1 91 ? 29.439 -17.056 -50.707 1.00 88.25 91 PRO A N 1
ATOM 666 C CA . PRO A 1 91 ? 29.794 -18.331 -51.330 1.00 88.25 91 PRO A CA 1
ATOM 667 C C . PRO A 1 91 ? 31.122 -18.916 -50.825 1.00 88.25 91 PRO A C 1
ATOM 669 O O . PRO A 1 91 ? 31.359 -20.112 -51.001 1.00 88.25 91 PRO A O 1
ATOM 672 N N . ASN A 1 92 ? 31.998 -18.101 -50.225 1.00 88.62 92 ASN A N 1
ATOM 673 C CA . ASN A 1 92 ? 33.295 -18.535 -49.712 1.00 88.62 92 ASN A CA 1
ATOM 674 C C . ASN A 1 92 ? 33.585 -17.931 -48.324 1.00 88.62 92 ASN A C 1
ATOM 676 O O . ASN A 1 92 ? 34.462 -17.072 -48.190 1.00 88.62 92 ASN A O 1
ATOM 680 N N . PRO A 1 93 ? 32.872 -18.372 -47.270 1.00 87.75 93 PRO A N 1
ATOM 681 C CA . PRO A 1 93 ? 33.026 -17.791 -45.948 1.00 87.75 93 PRO A CA 1
ATOM 682 C C . PRO A 1 93 ? 34.426 -18.079 -45.397 1.00 87.75 93 PRO A C 1
ATOM 684 O O . PRO A 1 93 ? 34.865 -19.230 -45.303 1.00 87.75 93 PRO A O 1
ATOM 687 N N . LEU A 1 94 ? 35.124 -17.033 -44.959 1.00 88.69 94 LEU A N 1
ATOM 688 C CA . LEU A 1 94 ? 36.398 -17.186 -44.263 1.00 88.69 94 LEU A CA 1
ATOM 689 C C . LEU A 1 94 ? 36.155 -17.716 -42.840 1.00 88.69 94 LEU A C 1
ATOM 691 O O . LEU A 1 94 ? 35.847 -16.964 -41.915 1.00 88.69 94 LEU A O 1
ATOM 695 N N . ILE A 1 95 ? 36.320 -19.026 -42.643 1.00 85.50 95 ILE A N 1
ATOM 696 C CA . ILE A 1 95 ? 36.159 -19.661 -41.328 1.00 85.50 95 ILE A CA 1
ATOM 697 C C . ILE A 1 95 ? 37.410 -19.412 -40.474 1.00 85.50 95 ILE A C 1
ATOM 699 O O . ILE A 1 95 ? 38.361 -20.196 -40.480 1.00 85.50 95 ILE A O 1
ATOM 703 N N . ILE A 1 96 ? 37.403 -18.340 -39.683 1.00 85.25 96 ILE A N 1
ATOM 704 C CA . ILE A 1 96 ? 38.453 -18.079 -38.690 1.00 85.25 96 ILE A CA 1
ATOM 705 C C . ILE A 1 96 ? 38.155 -18.898 -37.428 1.00 85.25 96 ILE A C 1
ATOM 707 O O . ILE A 1 96 ? 37.316 -18.530 -36.606 1.00 85.25 96 ILE A O 1
ATOM 711 N N . ARG A 1 97 ? 38.857 -20.022 -37.246 1.00 83.88 97 ARG A N 1
ATOM 712 C CA . ARG A 1 97 ? 38.797 -20.799 -36.000 1.00 83.88 97 ARG A CA 1
ATOM 713 C C . ARG A 1 97 ? 39.829 -20.269 -35.020 1.00 83.88 97 ARG A C 1
ATOM 715 O O . ARG A 1 97 ? 41.025 -20.280 -35.300 1.00 83.88 97 ARG A O 1
ATOM 722 N N . ARG A 1 98 ? 39.385 -19.864 -33.833 1.00 82.88 98 ARG A N 1
ATOM 723 C CA . ARG A 1 98 ? 40.305 -19.656 -32.715 1.00 82.88 98 ARG A CA 1
ATOM 724 C C . ARG A 1 98 ? 40.899 -21.015 -32.346 1.00 82.88 98 ARG A C 1
ATOM 726 O O . ARG A 1 98 ? 40.144 -21.944 -32.063 1.00 82.88 98 ARG A O 1
ATOM 733 N N . GLN A 1 99 ? 42.226 -21.139 -32.349 1.00 82.00 99 GLN A N 1
ATOM 734 C CA . GLN A 1 99 ? 42.885 -22.297 -31.749 1.00 82.00 99 GLN A CA 1
ATOM 735 C C . GLN A 1 99 ? 42.561 -22.288 -30.254 1.00 82.00 99 GLN A C 1
ATOM 737 O O . GLN A 1 99 ? 43.106 -21.498 -29.486 1.00 82.00 99 GLN A O 1
ATOM 742 N N . ILE A 1 100 ? 41.607 -23.121 -29.850 1.00 77.00 100 ILE A N 1
ATOM 743 C CA . ILE A 1 100 ? 41.397 -23.440 -28.444 1.00 77.00 100 ILE A CA 1
ATOM 744 C C . ILE A 1 100 ? 42.576 -24.307 -28.007 1.00 77.00 100 ILE A C 1
ATOM 746 O O . ILE A 1 100 ? 42.843 -25.352 -28.601 1.00 77.00 100 ILE A O 1
ATOM 750 N N . ALA A 1 101 ? 43.328 -23.852 -27.006 1.00 78.38 101 ALA A N 1
ATOM 751 C CA . ALA A 1 101 ? 44.320 -24.700 -26.364 1.00 78.38 101 ALA A CA 1
ATOM 752 C C . ALA A 1 101 ? 43.592 -25.935 -25.803 1.00 78.38 101 ALA A C 1
ATOM 754 O O . ALA A 1 101 ? 42.561 -25.788 -25.149 1.00 78.38 101 ALA A O 1
ATOM 755 N N . LEU A 1 102 ? 44.097 -27.140 -26.089 1.00 72.88 102 LEU A N 1
ATOM 756 C CA . LEU A 1 102 ? 43.556 -28.441 -25.656 1.00 72.88 102 LEU A CA 1
ATOM 757 C C . LEU A 1 102 ? 43.729 -28.661 -24.138 1.00 72.88 102 LEU A C 1
ATOM 759 O O . LEU A 1 102 ? 44.347 -29.623 -23.691 1.00 72.88 102 LEU A O 1
ATOM 763 N N . GLY A 1 103 ? 43.209 -27.746 -23.326 1.00 80.75 103 GLY A N 1
ATOM 764 C CA . GLY A 1 103 ? 43.288 -27.790 -21.874 1.00 80.75 103 GLY A CA 1
ATOM 765 C C . GLY A 1 103 ? 42.190 -26.950 -21.236 1.00 80.75 103 GLY A C 1
ATOM 766 O O . GLY A 1 103 ? 41.675 -26.010 -21.840 1.00 80.75 103 GLY A O 1
ATOM 767 N N . ALA A 1 104 ? 41.820 -27.297 -20.003 1.00 76.38 104 ALA A N 1
ATOM 768 C CA . ALA A 1 104 ? 40.893 -26.498 -19.215 1.00 76.38 104 ALA A CA 1
ATOM 769 C C . ALA A 1 104 ? 41.490 -25.097 -19.021 1.00 76.38 104 ALA A C 1
ATOM 771 O O . ALA A 1 104 ? 42.487 -24.937 -18.321 1.00 76.38 104 ALA A O 1
ATOM 772 N N . GLN A 1 105 ? 40.911 -24.088 -19.670 1.00 79.19 105 GLN A N 1
ATOM 773 C CA . GLN A 1 105 ? 41.346 -22.708 -19.512 1.00 79.19 105 GLN A CA 1
ATOM 774 C C . GLN A 1 105 ? 40.673 -22.139 -18.251 1.00 79.19 105 GLN A C 1
ATOM 776 O O . GLN A 1 105 ? 39.450 -21.984 -18.242 1.00 79.19 105 GLN A O 1
ATOM 781 N N . PRO A 1 106 ? 41.417 -21.850 -17.165 1.00 78.44 106 PRO A N 1
ATOM 782 C CA . PRO A 1 106 ? 40.809 -21.334 -15.949 1.00 78.44 106 PRO A CA 1
ATOM 783 C C . PRO A 1 106 ? 40.345 -19.895 -16.183 1.00 78.44 106 PRO A C 1
ATOM 785 O O . PRO A 1 106 ? 41.146 -18.995 -16.439 1.00 78.44 106 PRO A O 1
ATOM 788 N N . TYR A 1 107 ? 39.037 -19.672 -16.094 1.00 85.94 107 TYR A N 1
ATOM 789 C CA . TYR A 1 107 ? 38.453 -18.339 -16.152 1.00 85.94 107 TYR A CA 1
ATOM 790 C C . TYR A 1 107 ? 38.357 -17.761 -14.738 1.00 85.94 107 TYR A C 1
ATOM 792 O O . TYR A 1 107 ? 37.684 -18.323 -13.874 1.00 85.94 107 TYR A O 1
ATOM 800 N N . LYS A 1 108 ? 39.028 -16.631 -14.490 1.00 88.56 108 LYS A N 1
ATOM 801 C CA . LYS A 1 108 ? 38.913 -15.894 -13.227 1.00 88.56 108 LYS A CA 1
ATOM 802 C C . LYS A 1 108 ? 37.964 -14.718 -13.417 1.00 88.56 108 LYS A C 1
ATOM 804 O O . LYS A 1 108 ? 38.336 -13.710 -14.012 1.00 88.56 108 LYS A O 1
ATOM 809 N N . GLN A 1 109 ? 36.752 -14.840 -12.887 1.00 91.31 109 GLN A N 1
ATOM 810 C CA . GLN A 1 109 ? 35.799 -13.738 -12.851 1.00 91.31 109 GLN A CA 1
ATOM 811 C C . GLN A 1 109 ? 35.980 -12.941 -11.559 1.00 91.31 109 GLN A C 1
ATOM 813 O O . GLN A 1 109 ? 35.832 -13.477 -10.462 1.00 91.31 109 GLN A O 1
ATOM 818 N N . ASN A 1 110 ? 36.276 -11.649 -11.678 1.00 87.69 110 ASN A N 1
ATOM 819 C CA . ASN A 1 110 ? 36.291 -10.750 -10.528 1.00 87.69 110 ASN A CA 1
ATOM 820 C C . ASN A 1 110 ? 34.871 -10.207 -10.319 1.00 87.69 110 ASN A C 1
ATOM 822 O O . ASN A 1 110 ? 34.478 -9.229 -10.951 1.00 87.69 110 ASN A O 1
ATOM 826 N N . VAL A 1 111 ? 34.089 -10.872 -9.46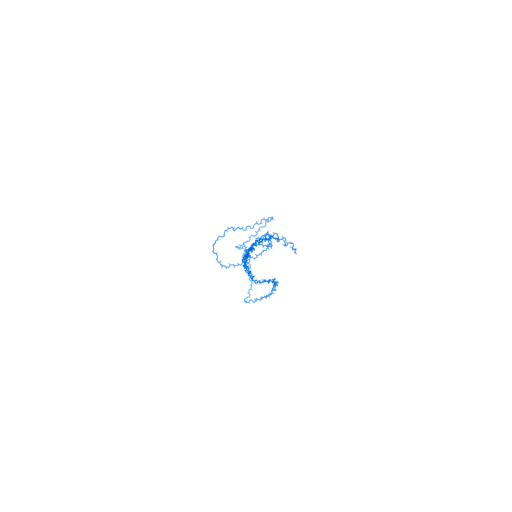7 1.00 89.12 111 VAL A N 1
ATOM 827 C CA . VAL A 1 111 ? 32.742 -10.420 -9.092 1.00 89.12 111 VAL A CA 1
ATOM 828 C C . VAL A 1 111 ? 32.834 -9.597 -7.811 1.00 89.12 111 VAL A C 1
ATOM 830 O O . VAL A 1 111 ? 33.267 -10.103 -6.779 1.00 89.12 111 VAL A O 1
ATOM 833 N N . THR A 1 112 ? 32.399 -8.338 -7.864 1.00 89.31 112 THR A N 1
ATOM 834 C CA . THR A 1 112 ? 32.308 -7.471 -6.682 1.00 89.31 112 THR A CA 1
ATOM 835 C C . THR A 1 112 ? 30.846 -7.299 -6.297 1.00 89.31 11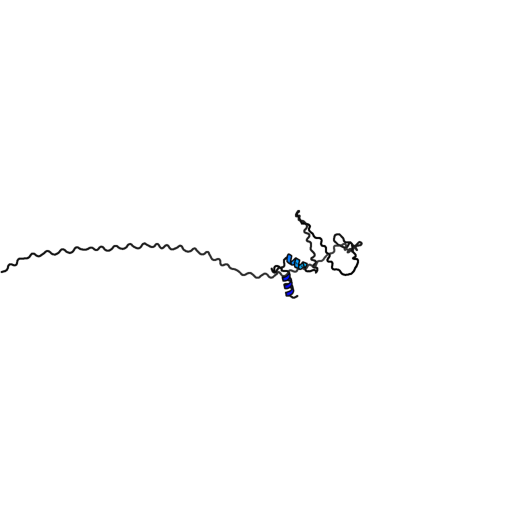2 THR A C 1
ATOM 837 O O . THR A 1 112 ? 30.099 -6.600 -6.979 1.00 89.31 112 THR A O 1
ATOM 840 N N . VAL A 1 113 ? 30.436 -7.909 -5.186 1.00 83.50 113 VAL A N 1
ATOM 841 C CA . VAL A 1 113 ? 29.110 -7.683 -4.598 1.00 83.50 113 VAL A CA 1
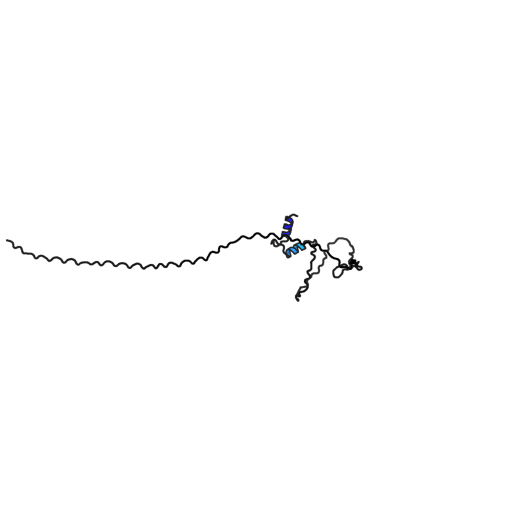ATOM 842 C C . VAL A 1 113 ? 29.176 -6.407 -3.765 1.00 83.50 113 VAL A C 1
ATOM 844 O O . VAL A 1 113 ? 29.903 -6.342 -2.776 1.00 83.50 113 VAL A O 1
ATOM 847 N N . ARG A 1 114 ? 28.436 -5.370 -4.166 1.00 82.75 114 ARG A N 1
ATOM 848 C CA . ARG A 1 114 ? 28.259 -4.161 -3.352 1.00 82.75 114 ARG A CA 1
ATOM 849 C C . ARG A 1 114 ? 26.875 -4.217 -2.732 1.00 82.75 114 ARG A C 1
ATOM 851 O O . ARG A 1 114 ? 25.882 -4.209 -3.453 1.00 82.75 114 ARG A O 1
ATOM 858 N N . TYR A 1 115 ? 26.813 -4.249 -1.405 1.00 81.25 115 TYR A N 1
ATOM 859 C CA . TYR A 1 115 ? 25.567 -3.971 -0.708 1.00 81.25 115 TYR A CA 1
ATOM 860 C C . TYR A 1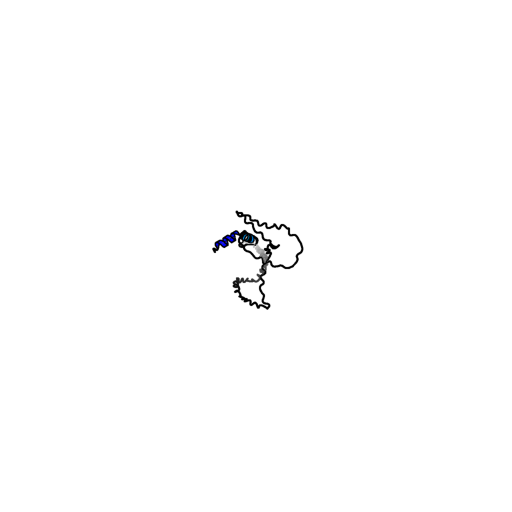 115 ? 25.232 -2.504 -0.952 1.00 81.25 115 TYR A C 1
ATOM 862 O O . TYR A 1 115 ? 25.955 -1.610 -0.506 1.00 81.25 115 TYR A O 1
ATOM 870 N N . LEU A 1 116 ? 24.180 -2.261 -1.731 1.00 86.12 116 LEU A N 1
ATOM 871 C CA . LEU A 1 116 ? 23.612 -0.928 -1.828 1.00 86.12 116 LEU A CA 1
ATOM 872 C C . LEU A 1 116 ? 23.094 -0.548 -0.444 1.00 86.12 116 LEU A C 1
ATOM 874 O O . LEU A 1 116 ? 22.520 -1.381 0.261 1.00 86.12 116 LEU A O 1
ATOM 878 N N . GLN A 1 117 ? 23.325 0.702 -0.053 1.00 90.38 117 GLN A N 1
ATOM 879 C CA . GLN A 1 117 ? 22.741 1.228 1.167 1.00 90.38 117 GLN A CA 1
ATOM 880 C C . GLN A 1 117 ? 21.215 1.092 1.051 1.00 90.38 117 GLN A C 1
ATOM 882 O O . GLN A 1 117 ? 20.647 1.604 0.080 1.00 90.38 117 GLN A O 1
ATOM 887 N N . PRO A 1 118 ? 20.549 0.376 1.976 1.00 89.25 118 PRO A N 1
ATOM 888 C CA . PRO A 1 118 ? 19.102 0.264 1.940 1.00 89.25 118 PRO A CA 1
ATOM 889 C C . PRO A 1 118 ? 18.482 1.662 2.071 1.00 89.25 118 PRO A C 1
ATOM 891 O O . PRO A 1 118 ? 19.070 2.535 2.722 1.00 89.25 118 PRO A O 1
ATOM 894 N N . PRO A 1 119 ? 17.319 1.902 1.444 1.00 90.75 119 PRO A N 1
ATOM 895 C CA . PRO A 1 119 ? 16.659 3.195 1.529 1.00 90.75 119 PRO A CA 1
ATOM 896 C C . PRO A 1 119 ? 16.358 3.556 2.994 1.00 90.75 119 PRO A C 1
ATOM 898 O O . PRO A 1 119 ? 16.114 2.658 3.808 1.00 90.75 119 PRO A O 1
ATOM 901 N N . PRO A 1 120 ? 16.360 4.855 3.350 1.00 93.44 120 PRO A N 1
ATOM 902 C CA . PRO A 1 120 ? 15.963 5.296 4.680 1.00 93.44 120 PRO A CA 1
ATOM 903 C C . PRO A 1 120 ? 14.564 4.785 5.033 1.00 93.44 120 PRO A C 1
ATOM 905 O O . PRO A 1 120 ? 13.639 4.881 4.224 1.00 93.44 120 PRO A O 1
ATOM 908 N N . VAL A 1 121 ? 14.409 4.249 6.245 1.00 92.31 121 VAL A N 1
ATOM 909 C CA . VAL A 1 121 ? 13.104 3.807 6.751 1.00 92.31 121 VAL A CA 1
ATOM 910 C C . VAL A 1 121 ? 12.180 5.030 6.815 1.00 92.31 121 VAL A C 1
ATOM 912 O O . VAL A 1 121 ? 12.616 6.073 7.316 1.00 92.31 121 VAL A O 1
ATOM 915 N N . PRO A 1 122 ? 10.935 4.953 6.311 1.00 94.38 122 PRO A N 1
ATOM 916 C CA . PRO A 1 122 ? 10.008 6.070 6.426 1.00 94.38 122 PRO A CA 1
ATOM 917 C C . PRO A 1 122 ? 9.779 6.431 7.905 1.00 94.38 122 PRO A C 1
ATOM 919 O O . PRO A 1 122 ? 9.812 5.543 8.765 1.00 94.38 122 PRO A O 1
ATOM 922 N N . PRO A 1 123 ? 9.536 7.715 8.226 1.00 95.31 123 PRO A N 1
ATOM 923 C CA . PRO A 1 123 ? 9.232 8.135 9.589 1.00 95.31 123 PRO A CA 1
ATOM 924 C C . PRO A 1 123 ? 8.012 7.390 10.156 1.00 95.31 123 PRO A C 1
ATOM 926 O O . PRO A 1 123 ? 7.067 7.123 9.406 1.00 95.31 123 PRO A O 1
ATOM 929 N N . PRO A 1 124 ? 7.981 7.088 11.468 1.00 94.56 124 PRO A N 1
ATOM 930 C CA . PRO A 1 124 ? 6.792 6.537 12.108 1.00 94.56 124 PRO A CA 1
ATOM 931 C C . PRO A 1 124 ? 5.568 7.430 11.874 1.00 94.56 124 PRO A C 1
ATOM 933 O O . PRO A 1 124 ? 5.641 8.651 12.024 1.00 94.56 124 PRO A O 1
ATOM 936 N N . GLY A 1 125 ? 4.438 6.817 11.518 1.00 92.25 125 GLY A N 1
ATOM 937 C CA . GLY A 1 125 ? 3.164 7.526 11.407 1.00 92.25 125 GLY A CA 1
ATOM 938 C C . GLY A 1 125 ? 2.667 8.055 12.764 1.00 92.25 125 GLY A C 1
ATOM 939 O O . GLY A 1 125 ? 3.141 7.618 13.816 1.00 92.25 125 GLY A O 1
ATOM 940 N N . PRO A 1 126 ? 1.698 8.986 12.769 1.00 91.88 126 PRO A N 1
ATOM 941 C CA . PRO A 1 126 ? 1.141 9.538 14.000 1.00 91.88 126 PRO A CA 1
ATOM 942 C C . PRO A 1 126 ? 0.434 8.459 14.837 1.00 91.88 126 PRO A C 1
ATOM 944 O O . PRO A 1 126 ? -0.376 7.685 14.326 1.00 91.88 126 PRO A O 1
ATOM 947 N N . LEU A 1 127 ? 0.711 8.434 16.144 1.00 84.06 127 LEU A N 1
ATOM 948 C CA . LEU A 1 127 ? 0.023 7.565 17.100 1.00 84.06 127 LEU A CA 1
ATOM 949 C C . LEU A 1 127 ? -1.394 8.095 17.354 1.00 84.06 127 LEU A C 1
ATOM 951 O O . LEU A 1 127 ? -1.571 9.135 17.985 1.00 84.06 127 LEU A O 1
ATOM 955 N N . ILE A 1 128 ? -2.409 7.367 16.888 1.00 84.69 128 ILE A N 1
ATOM 956 C CA . ILE A 1 128 ? -3.815 7.682 17.166 1.00 84.69 128 ILE A CA 1
ATOM 957 C C . ILE A 1 128 ? -4.281 6.816 18.339 1.00 84.69 128 ILE A C 1
ATOM 959 O O . ILE A 1 128 ? -4.652 5.656 18.160 1.00 84.69 128 ILE A O 1
ATOM 963 N N . ILE A 1 129 ? -4.274 7.376 19.549 1.00 86.25 129 ILE A N 1
ATOM 964 C CA . ILE A 1 129 ? -4.851 6.720 20.728 1.00 86.25 129 ILE A CA 1
ATOM 965 C C . ILE A 1 129 ? -6.361 6.970 20.709 1.00 86.25 129 ILE A C 1
ATOM 967 O O . ILE A 1 129 ? -6.819 8.090 20.927 1.00 86.25 129 ILE A O 1
ATOM 971 N N . LYS A 1 130 ? -7.145 5.925 20.428 1.00 83.75 130 LYS A N 1
ATOM 972 C CA . LYS A 1 130 ? -8.604 5.977 20.562 1.00 83.75 130 LYS A CA 1
ATOM 973 C C . LYS A 1 130 ? -8.963 5.770 22.031 1.00 83.75 130 LYS A C 1
ATOM 975 O O . LYS A 1 130 ? -8.742 4.689 22.572 1.00 83.75 130 LYS A O 1
ATOM 980 N N . GLU A 1 131 ? -9.509 6.800 22.667 1.00 86.06 131 GLU A N 1
ATOM 981 C CA . GLU A 1 131 ? 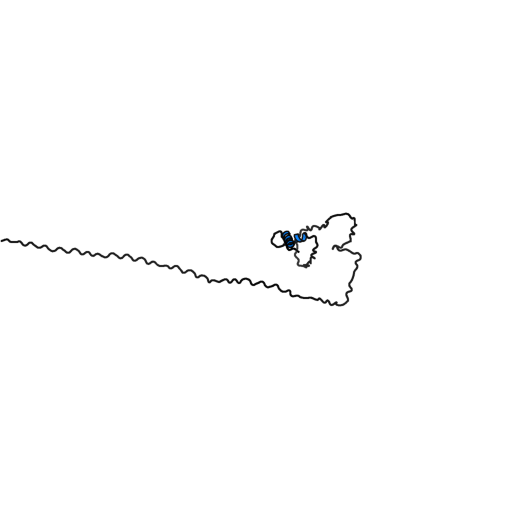-10.097 6.687 24.002 1.00 86.06 131 GLU A CA 1
ATOM 982 C C . GLU A 1 131 ? -11.302 5.735 23.933 1.00 86.06 131 GLU A C 1
ATOM 984 O O . GLU A 1 131 ? -12.323 6.046 23.316 1.00 86.06 131 GLU A O 1
ATOM 989 N N . VAL A 1 132 ? -11.186 4.554 24.542 1.00 88.81 132 VAL A N 1
ATOM 990 C CA . VAL A 1 132 ? -12.321 3.641 24.705 1.00 88.81 132 VAL A CA 1
ATOM 991 C C . VAL A 1 132 ? -13.144 4.146 25.882 1.00 88.81 132 VAL A C 1
ATOM 993 O O . VAL A 1 132 ? -12.786 3.932 27.039 1.00 88.81 132 VAL A O 1
ATOM 996 N N . ARG A 1 133 ? -14.246 4.840 25.590 1.00 88.44 133 ARG A N 1
ATOM 997 C CA . ARG A 1 133 ? -15.202 5.231 26.628 1.00 88.44 133 ARG A CA 1
ATOM 998 C C . ARG A 1 133 ? -16.035 4.014 27.035 1.00 88.44 133 ARG A C 1
ATOM 1000 O O . ARG A 1 133 ? -16.534 3.317 26.148 1.00 88.44 133 ARG A O 1
ATOM 1007 N N . PRO A 1 134 ? -16.204 3.742 28.340 1.00 91.94 134 PRO A N 1
ATOM 1008 C CA . PRO A 1 134 ? -17.127 2.709 28.782 1.00 91.94 134 PRO A CA 1
ATOM 1009 C C . PRO A 1 134 ? -18.553 3.030 28.297 1.00 91.94 134 PRO A C 1
ATOM 1011 O O . PRO A 1 134 ? -18.892 4.209 28.142 1.00 91.94 134 PRO A O 1
ATOM 1014 N N . PRO A 1 135 ? -19.395 2.008 28.052 1.00 93.31 135 PRO A N 1
ATOM 1015 C CA . PRO A 1 135 ? -20.785 2.214 27.667 1.00 93.31 135 PRO A CA 1
ATOM 1016 C C . PRO A 1 135 ? -21.486 3.117 28.681 1.00 93.31 135 PRO A C 1
ATOM 1018 O O . PRO A 1 135 ? -21.370 2.904 29.890 1.00 93.31 135 PRO A O 1
ATOM 1021 N N . GLN A 1 136 ? -22.213 4.123 28.197 1.00 93.88 136 GLN A N 1
ATOM 1022 C CA . GLN A 1 136 ? -23.002 4.982 29.070 1.00 93.88 136 GLN A CA 1
ATOM 1023 C C . GLN A 1 136 ? -24.069 4.127 29.778 1.00 93.88 136 GLN A C 1
ATOM 1025 O O . GLN A 1 136 ? -24.800 3.402 29.095 1.00 93.88 136 GLN A O 1
ATOM 1030 N N . PRO A 1 137 ? -24.175 4.179 31.120 1.00 94.19 137 PRO A N 1
ATOM 1031 C CA . PRO A 1 137 ? -25.227 3.462 31.823 1.00 94.19 137 PRO A CA 1
ATOM 1032 C C . PRO A 1 137 ? -26.607 3.964 31.366 1.00 94.19 137 PRO A C 1
ATOM 1034 O O . PRO A 1 137 ? -26.752 5.148 31.039 1.00 94.19 137 PRO A O 1
ATOM 1037 N N . PRO A 1 138 ? -27.629 3.090 31.332 1.00 94.38 138 PRO A N 1
ATOM 1038 C CA . PRO A 1 138 ? -28.979 3.493 30.967 1.00 94.38 138 PRO A CA 1
ATOM 1039 C C . PRO A 1 138 ? -29.503 4.562 31.932 1.00 94.38 138 PRO A C 1
ATOM 1041 O O . PRO A 1 138 ? -29.142 4.590 33.111 1.00 94.38 138 PRO A O 1
ATOM 1044 N N . ALA A 1 139 ? -30.369 5.442 31.427 1.00 94.06 139 ALA A N 1
ATOM 1045 C CA . ALA A 1 139 ? -31.022 6.447 32.255 1.00 94.06 139 ALA A CA 1
ATOM 1046 C C . ALA A 1 139 ? -31.815 5.778 33.398 1.00 94.06 139 ALA A C 1
ATOM 1048 O O . ALA A 1 139 ? -32.403 4.711 33.188 1.00 94.06 139 ALA A O 1
ATOM 1049 N N . PRO A 1 140 ? -31.853 6.381 34.602 1.00 93.62 140 PRO A N 1
ATOM 1050 C CA . PRO A 1 140 ? -32.646 5.848 35.701 1.00 93.62 140 PRO A CA 1
ATOM 1051 C C . PRO A 1 140 ? -34.140 5.817 35.330 1.00 93.62 140 PRO A C 1
ATOM 1053 O O . PRO A 1 140 ? -34.608 6.686 34.587 1.00 93.62 140 PRO A O 1
ATOM 1056 N N . PRO A 1 141 ? -34.908 4.836 35.839 1.00 93.44 141 PRO A N 1
ATOM 1057 C CA . PRO A 1 141 ? -36.341 4.760 35.586 1.00 93.44 141 PRO A CA 1
ATOM 1058 C C . PRO A 1 141 ? -37.077 5.995 36.141 1.00 93.44 141 PRO A C 1
ATOM 1060 O O . PRO A 1 141 ? -36.637 6.582 37.135 1.00 93.44 141 PRO A O 1
ATOM 1063 N N . PRO A 1 142 ? -38.209 6.394 35.531 1.00 91.31 142 PRO A N 1
ATOM 1064 C CA . PRO A 1 142 ? -38.976 7.550 35.976 1.00 91.31 142 PRO A CA 1
ATOM 1065 C C . PRO A 1 142 ? -39.538 7.339 37.387 1.00 91.31 142 PRO A C 1
ATOM 1067 O O . PRO A 1 142 ? -40.052 6.271 37.726 1.00 91.31 142 PRO A O 1
ATOM 1070 N N . LEU A 1 143 ? -39.476 8.389 38.206 1.00 87.81 143 LEU A N 1
ATOM 1071 C CA . LEU A 1 143 ? -40.001 8.375 39.566 1.00 87.81 143 LEU A CA 1
ATOM 1072 C C . LEU A 1 143 ? -41.537 8.462 39.531 1.00 87.81 143 LEU A C 1
ATOM 1074 O O . LEU A 1 143 ? -42.101 9.509 39.216 1.00 87.81 143 LEU A O 1
ATOM 1078 N N . ILE A 1 144 ? -42.232 7.369 39.855 1.00 85.75 144 ILE A N 1
ATOM 1079 C CA . ILE A 1 144 ? -43.699 7.367 39.957 1.00 85.75 144 ILE A CA 1
ATOM 1080 C C . ILE A 1 144 ? -44.090 7.898 41.341 1.00 85.75 144 ILE A C 1
ATOM 1082 O O . ILE A 1 144 ? -44.172 7.143 42.311 1.00 85.75 144 ILE A O 1
ATOM 1086 N N . ILE A 1 145 ? -44.347 9.204 41.442 1.00 79.31 145 ILE A N 1
ATOM 1087 C CA . ILE A 1 145 ? -44.946 9.798 42.642 1.00 79.31 145 ILE A CA 1
ATOM 1088 C C . ILE A 1 145 ? -46.438 9.474 42.616 1.00 79.31 145 ILE A C 1
ATOM 1090 O O . ILE A 1 145 ? -47.201 10.035 41.829 1.00 79.31 145 ILE A O 1
ATOM 1094 N N . ARG A 1 146 ? -46.869 8.551 43.478 1.00 75.06 146 ARG A N 1
ATOM 1095 C CA . ARG A 1 146 ? -48.296 8.319 43.709 1.00 75.06 146 ARG A CA 1
ATOM 1096 C C . ARG A 1 146 ? -48.843 9.527 44.456 1.00 75.06 146 ARG A C 1
ATOM 1098 O O . ARG A 1 146 ? -48.584 9.682 45.646 1.00 75.06 146 ARG A O 1
ATOM 1105 N N . GLN A 1 147 ? -49.569 10.387 43.751 1.00 80.44 147 GLN A N 1
ATOM 1106 C CA . GLN A 1 147 ? -50.337 11.444 44.397 1.00 80.44 147 GLN A CA 1
ATOM 1107 C C . GLN A 1 147 ? -51.342 10.780 45.344 1.00 80.44 147 GLN A C 1
ATOM 1109 O O . GLN A 1 147 ? -52.185 9.992 44.914 1.00 80.44 147 GLN A O 1
ATOM 1114 N N . GLN A 1 148 ? -51.212 11.042 46.645 1.00 85.31 148 GLN A N 1
ATOM 1115 C CA . GLN A 1 148 ? -52.258 10.687 47.597 1.00 85.31 148 GLN A CA 1
ATOM 1116 C C . GLN A 1 148 ? -53.507 11.499 47.253 1.00 85.31 148 GLN A C 1
ATOM 1118 O O . GLN A 1 148 ? -53.413 12.691 46.954 1.00 85.31 148 GLN A O 1
ATOM 1123 N N . ALA A 1 149 ? -54.670 10.847 47.275 1.00 86.31 149 ALA A N 1
ATOM 1124 C CA . ALA A 1 149 ? -55.935 11.544 47.103 1.00 86.31 149 ALA A CA 1
ATOM 1125 C C . ALA A 1 149 ? -56.063 12.648 48.173 1.00 86.31 149 ALA A C 1
ATOM 1127 O O . ALA A 1 149 ? -55.678 12.410 49.324 1.00 86.31 149 ALA A O 1
ATOM 1128 N N . PRO A 1 150 ? -56.592 13.836 47.827 1.00 88.81 150 PRO A N 1
ATOM 1129 C CA . PRO A 1 150 ? -56.879 14.869 48.812 1.00 88.81 150 PRO A CA 1
ATOM 1130 C C . PRO A 1 150 ? -57.759 14.317 49.947 1.00 88.81 150 PRO A C 1
ATOM 1132 O O . PRO A 1 150 ? -58.649 13.504 49.678 1.00 88.81 150 PRO A O 1
ATOM 1135 N N . PRO A 1 151 ? -57.538 14.736 51.205 1.00 86.44 151 PRO A N 1
ATOM 1136 C CA . PRO A 1 151 ? -58.391 14.323 52.312 1.00 86.44 151 PRO A CA 1
ATOM 1137 C C . PRO A 1 151 ? -59.838 14.762 52.057 1.00 86.44 151 PRO A C 1
ATOM 1139 O O . PRO A 1 151 ? -60.081 15.831 51.491 1.00 86.44 151 PRO A O 1
ATOM 1142 N N . LEU A 1 152 ? -60.806 13.940 52.479 1.00 88.75 152 LEU A N 1
ATOM 1143 C CA . LEU A 1 152 ? -62.218 14.316 52.405 1.00 88.75 152 LEU A CA 1
ATOM 1144 C C . LEU A 1 152 ? -62.475 15.596 53.226 1.00 88.75 152 LEU A C 1
ATOM 1146 O O . LEU A 1 152 ? -61.840 15.785 54.268 1.00 88.75 152 LEU A O 1
ATOM 1150 N N . PRO A 1 153 ? -63.408 16.464 52.795 1.00 90.69 153 PRO A N 1
ATOM 1151 C CA . PRO A 1 153 ? -63.767 17.653 53.555 1.00 90.69 153 PRO A CA 1
ATOM 1152 C C . PRO A 1 153 ? -64.337 17.266 54.925 1.00 90.69 153 PRO A C 1
ATOM 1154 O O . PRO A 1 153 ? -65.201 16.394 55.033 1.00 90.69 153 PRO A O 1
ATOM 1157 N N . THR A 1 154 ? -63.864 17.933 55.976 1.00 90.38 154 THR A N 1
ATOM 1158 C CA . THR A 1 154 ? -64.376 17.752 57.339 1.00 90.38 154 THR A CA 1
ATOM 1159 C C . THR A 1 154 ? -65.852 18.172 57.399 1.00 90.38 154 THR A C 1
ATOM 1161 O O . THR A 1 154 ? -66.184 19.252 56.901 1.00 90.38 154 THR A O 1
ATOM 1164 N N . PRO A 1 155 ? -66.756 17.370 57.998 1.00 89.81 155 PRO A N 1
ATOM 1165 C CA . PRO A 1 155 ? -68.159 17.747 58.127 1.00 89.81 155 PRO A CA 1
ATOM 1166 C C . PRO A 1 155 ? -68.318 19.001 58.995 1.00 89.81 155 PRO A C 1
ATOM 1168 O O . PRO A 1 155 ? -67.552 19.236 59.932 1.00 89.81 155 PRO A O 1
ATOM 1171 N N . SER A 1 156 ? -69.335 19.806 58.690 1.00 88.06 156 SER A N 1
ATOM 1172 C CA . SER A 1 156 ? -69.686 20.988 59.476 1.00 88.06 156 SER A CA 1
ATOM 1173 C C . SER A 1 156 ? -70.104 20.606 60.908 1.00 88.06 156 SER A C 1
ATOM 1175 O O . SER A 1 156 ? -70.714 19.554 61.119 1.00 88.06 156 SER A O 1
ATOM 1177 N N . PRO A 1 157 ? -69.784 21.442 61.915 1.00 87.25 157 PRO A N 1
ATOM 1178 C CA . PRO A 1 157 ? -70.072 21.133 63.311 1.00 87.25 157 PRO A CA 1
ATOM 1179 C C . PRO A 1 157 ? -71.582 21.080 63.580 1.00 87.25 157 PRO A C 1
ATOM 1181 O O . PRO A 1 157 ? -72.350 21.911 63.090 1.00 87.25 157 PRO A O 1
ATOM 1184 N N . LEU A 1 158 ? -72.008 20.118 64.403 1.00 85.88 158 LEU A N 1
ATOM 1185 C CA . LEU A 1 158 ? -73.400 19.972 64.824 1.00 85.88 158 LEU A CA 1
ATOM 1186 C C . LEU A 1 158 ? -73.801 21.135 65.747 1.00 85.88 158 LEU A C 1
ATOM 1188 O O . LEU A 1 158 ? -73.333 21.231 66.880 1.00 85.88 158 LEU A O 1
ATOM 1192 N N . VAL A 1 159 ? -74.698 22.005 65.283 1.00 84.69 159 VAL A N 1
ATOM 1193 C CA . VAL A 1 159 ? -75.241 23.106 66.094 1.00 84.69 159 VAL A CA 1
ATOM 1194 C C . VAL A 1 159 ? -76.446 22.606 66.895 1.00 84.69 159 VAL A C 1
ATOM 1196 O O . VAL A 1 159 ? -77.553 22.498 66.367 1.00 84.69 159 VAL A O 1
ATOM 1199 N N . LEU A 1 160 ? -76.254 22.324 68.187 1.00 78.94 160 LEU A N 1
ATOM 1200 C CA . LEU A 1 160 ? -77.350 22.020 69.113 1.00 78.94 160 LEU A CA 1
ATOM 1201 C C . LEU A 1 160 ? -78.050 23.321 69.529 1.00 78.94 160 LEU A C 1
ATOM 1203 O O . LEU A 1 160 ? -77.493 24.124 70.275 1.00 78.94 160 LEU A O 1
ATOM 1207 N N . ARG A 1 161 ? -79.285 23.539 69.064 1.00 79.94 161 ARG A N 1
ATOM 1208 C CA . ARG A 1 161 ? -80.115 24.655 69.540 1.00 79.94 161 ARG A CA 1
ATOM 1209 C C . ARG A 1 161 ? -80.921 24.209 70.753 1.00 79.94 161 ARG A C 1
ATOM 1211 O O . ARG A 1 161 ? -81.752 23.308 70.654 1.00 79.94 161 ARG A O 1
ATOM 1218 N N . GLN A 1 162 ? -80.678 24.849 71.890 1.00 79.62 162 GLN A N 1
ATOM 1219 C CA . GLN A 1 162 ? -81.514 24.681 73.074 1.00 79.62 162 GLN A CA 1
ATOM 1220 C C . GLN A 1 162 ? -82.875 25.343 72.823 1.00 79.62 162 GLN A C 1
ATOM 1222 O O . GLN A 1 162 ? -82.951 26.401 72.192 1.00 79.62 162 GLN A O 1
ATOM 1227 N N . ARG A 1 163 ? -83.963 24.708 73.277 1.00 82.44 163 ARG A N 1
ATOM 1228 C CA . ARG A 1 163 ? -85.287 25.346 73.245 1.00 82.44 163 ARG A CA 1
ATOM 1229 C C . ARG A 1 163 ? -85.272 26.564 74.179 1.00 82.44 163 ARG A C 1
ATOM 1231 O O . ARG A 1 163 ? -84.602 26.498 75.210 1.00 82.44 163 ARG A O 1
ATOM 1238 N N . PRO A 1 164 ? -85.993 27.650 73.848 1.00 83.56 164 PRO A N 1
ATOM 1239 C CA . PRO A 1 164 ? -86.136 28.784 74.751 1.00 83.56 164 PRO A CA 1
ATOM 1240 C C . PRO A 1 164 ? -86.635 28.331 76.132 1.00 83.56 164 PRO A C 1
ATOM 1242 O O . PRO A 1 164 ? -87.430 27.388 76.202 1.00 83.56 164 PRO A O 1
ATOM 1245 N N . PRO A 1 165 ? -86.194 28.979 77.223 1.00 85.38 165 PRO A N 1
ATOM 1246 C CA . PRO A 1 165 ? -86.725 28.699 78.549 1.00 85.38 165 PRO A CA 1
ATOM 1247 C C . PRO A 1 165 ? -88.231 28.991 78.593 1.00 85.38 165 PRO A C 1
ATOM 1249 O O . PRO A 1 165 ? -88.704 29.959 77.995 1.00 85.38 165 PRO A O 1
ATOM 1252 N N . ASN A 1 166 ? -88.987 28.146 79.298 1.00 87.69 166 ASN A N 1
ATOM 1253 C CA . ASN A 1 166 ? -90.421 28.358 79.484 1.00 87.69 166 ASN A CA 1
ATOM 1254 C C . ASN A 1 166 ? -90.665 29.672 80.251 1.00 87.69 166 ASN A C 1
ATOM 1256 O O . ASN A 1 166 ? -89.933 29.957 81.204 1.00 87.69 166 ASN A O 1
ATOM 1260 N N . PRO A 1 167 ? -91.683 30.466 79.871 1.00 84.69 167 PRO A N 1
ATOM 1261 C CA . PRO A 1 167 ? -91.999 31.704 80.571 1.00 84.69 167 PRO A CA 1
ATOM 1262 C C . PRO A 1 167 ? -92.438 31.429 82.021 1.00 84.69 167 PRO A C 1
ATOM 1264 O O . PRO A 1 167 ? -93.014 30.372 82.301 1.00 84.69 167 PRO A O 1
ATOM 1267 N N . PRO A 1 168 ? -92.184 32.369 82.950 1.00 85.31 168 PRO A N 1
ATOM 1268 C CA . PRO A 1 168 ? -92.603 32.232 84.339 1.00 85.31 168 PRO A CA 1
ATOM 1269 C C . PRO A 1 168 ? -94.139 32.251 84.477 1.00 85.31 168 PRO A C 1
ATOM 1271 O O . PRO A 1 168 ? -94.824 32.883 83.668 1.00 85.31 168 PRO A O 1
ATOM 1274 N N . PRO A 1 169 ? -94.699 31.582 85.503 1.00 84.38 169 PRO A N 1
ATOM 1275 C CA . PRO A 1 169 ? -96.137 31.578 85.761 1.00 84.38 169 PRO A CA 1
ATOM 1276 C C . PRO A 1 169 ? -96.649 32.972 86.163 1.00 84.38 169 PRO A C 1
ATOM 1278 O O . PRO A 1 169 ? -95.972 33.716 86.872 1.00 84.38 169 PRO A O 1
ATOM 1281 N N . ALA A 1 170 ? -97.860 33.324 85.718 1.00 80.50 170 ALA A N 1
ATOM 1282 C CA . ALA A 1 170 ? -98.495 34.605 86.028 1.00 80.50 170 ALA A CA 1
ATOM 1283 C C . ALA A 1 170 ? -98.928 34.694 87.505 1.00 80.50 170 ALA A C 1
ATOM 1285 O O . ALA A 1 170 ? -99.392 33.716 88.089 1.00 80.50 170 ALA A O 1
ATOM 1286 N N . ILE A 1 171 ? -98.804 35.885 88.095 1.00 71.31 171 ILE A N 1
ATOM 1287 C CA . ILE A 1 171 ? -99.167 36.166 89.489 1.00 71.31 171 ILE A CA 1
ATOM 1288 C C . ILE A 1 171 ? -100.663 36.507 89.553 1.00 71.31 171 ILE A C 1
ATOM 1290 O O . ILE A 1 171 ? -101.127 37.410 88.858 1.00 71.31 171 ILE A O 1
ATOM 1294 N N . THR A 1 172 ? -101.425 35.796 90.383 1.00 67.50 172 THR A N 1
ATOM 1295 C CA . THR A 1 172 ? -102.863 36.034 90.585 1.00 67.50 172 THR A CA 1
ATOM 1296 C C . THR A 1 172 ? -103.098 37.359 91.318 1.00 67.50 172 THR A C 1
ATOM 1298 O O . THR A 1 172 ? -102.511 37.600 92.373 1.00 67.50 172 THR A O 1
ATOM 1301 N N . ALA A 1 173 ? -103.970 38.219 90.784 1.00 68.31 173 ALA A N 1
ATOM 1302 C CA . ALA A 1 173 ? -104.320 39.503 91.389 1.00 68.31 173 ALA A CA 1
ATOM 1303 C C . ALA A 1 173 ? -105.025 39.311 92.746 1.00 68.31 173 ALA A C 1
ATOM 1305 O O . ALA A 1 173 ? -106.074 38.672 92.827 1.00 68.31 173 ALA A O 1
ATOM 1306 N N . GLN A 1 174 ? -104.457 39.879 93.813 1.00 60.88 174 GLN A N 1
ATOM 1307 C CA . GLN A 1 174 ? -105.116 39.982 95.114 1.00 60.88 174 GLN A CA 1
ATOM 1308 C C . GLN A 1 174 ? -105.994 41.239 95.140 1.00 60.88 174 GLN A C 1
ATOM 1310 O O . GLN A 1 174 ? -105.533 42.345 94.858 1.00 60.88 174 GLN A O 1
ATOM 1315 N N . ASN A 1 175 ? -107.277 41.059 95.457 1.00 61.72 175 ASN A N 1
ATOM 1316 C CA . ASN A 1 175 ? -108.256 42.137 95.551 1.00 61.72 175 ASN A CA 1
ATOM 1317 C C . ASN A 1 175 ? -107.919 43.075 96.719 1.00 61.72 175 ASN A C 1
ATOM 1319 O O . ASN A 1 175 ? -107.959 42.676 97.882 1.00 61.72 175 ASN A O 1
ATOM 1323 N N . PHE A 1 176 ? -107.643 44.340 96.407 1.00 52.03 176 PHE A N 1
ATOM 1324 C CA . PHE A 1 176 ? -107.573 45.417 97.390 1.00 52.03 176 PHE A CA 1
ATOM 1325 C C . PHE A 1 176 ? -108.973 45.701 97.951 1.00 52.03 176 PHE A C 1
ATOM 1327 O O . PHE A 1 176 ? -109.868 46.117 97.216 1.00 52.03 176 PHE A O 1
ATOM 1334 N N . ILE A 1 177 ? -109.156 45.538 99.261 1.00 56.81 177 ILE A N 1
ATOM 1335 C CA . ILE A 1 177 ? -110.329 46.054 99.976 1.00 56.81 177 ILE A CA 1
ATOM 1336 C C . ILE A 1 177 ? -109.971 47.456 100.483 1.00 56.81 177 ILE A C 1
ATOM 1338 O O . ILE A 1 177 ? -109.058 47.608 101.289 1.00 56.81 177 ILE A O 1
ATOM 1342 N N . ARG A 1 178 ? -110.673 48.485 99.995 1.00 51.47 178 ARG A N 1
ATOM 1343 C CA . ARG A 1 178 ? -110.582 49.860 100.515 1.00 51.47 178 ARG A CA 1
ATOM 1344 C C . ARG A 1 178 ? -111.440 50.007 101.776 1.00 51.47 178 ARG A C 1
ATOM 1346 O O . ARG A 1 178 ? -112.611 49.626 101.745 1.00 51.47 178 ARG A O 1
ATOM 1353 N N . ARG A 1 179 ? -110.892 50.628 102.821 1.00 50.88 179 ARG A N 1
ATOM 1354 C CA . ARG A 1 179 ? -111.620 51.413 103.830 1.00 50.88 179 ARG A CA 1
ATOM 1355 C C . ARG A 1 179 ? -110.773 52.605 104.237 1.00 50.88 179 ARG A C 1
ATOM 1357 O O . ARG A 1 179 ? -109.543 52.415 104.330 1.00 50.88 179 ARG A O 1
#

Secondary structure (DSSP, 8-state):
--HHHHHHHHHHH-SS-SSS--HHHHHHHHHT--S------------------------------------S---------B-TTS-B--SS---------SS------------PPPPPPPPPPP------PPPPPPPPPP----PPPPPPPPPPP---PPPPPPPPPPPPPPPPPP-